Protein AF-A0AA39N6E3-F1 (afdb_monomer_lite)

Sequence (165 aa):
MPAEPLNDQQTEYLESQLTLWRRLGMDRPPKRQSLIVSIRVSELGREVSSQEVGRWFSNRVKDDRGQPRQTKKTPEQLAVLEASFEMDCTPSVQEQIWLIQETGLTRRQIVSWFDYQRKKLEDEPGVYVERYYPTDEEVKDMAARANQAAAQWREYRKAGGKGAE

InterPro domains:
  IPR001356 Homeodomain [PF00046] (70-120)
  IPR001356 Homeodomain [PS50071] (64-124)
  IPR001356 Homeodomain [SM00389] (65-128)
  IPR001356 Homeodomain [cd00086] (69-121)
  IPR009057 Homedomain-like superfamily [SSF46689] (67-121)

pLDDT: mean 87.15, std 11.11, range [34.47, 96.69]

Secondary structure (DSSP, 8-state):
-PPPPP-HHHHHHHHHHHHHHHHTT-SS--TTHHHHHHHHHHTTSS---HHHHHHHHHHHHHHHTTPPP-PPPPHHHHHHHHHHHHH-SS--HHHHHHHHHHH---HHHHHHHHHHHHHHHHTSTT---------HHHHHHHHHHHHHHHHHHHHHHHTT-SS--

Foldseek 3Di:
DPPDDQDPVLVVLLVVQCVVVVVVVDNGDDLVVLQVSQVVSCVVDPRDDSVNSVLVSVVVSCVVVVHDDDDDQDPQLVVLLVVQCVVPLDDALVRLLVSCVRRVAASVVSVVVSVVVVVVVVPPPDDDDDPDDDDPVVVVVVVVSVVVSVVSLVVCVVVVRPRDD

Radius of gyration: 21.5 Å; chains: 1; bounding box: 45×38×54 Å

Structure (mmCIF, N/CA/C/O backbone):
data_AF-A0AA39N6E3-F1
#
_entry.id   AF-A0AA39N6E3-F1
#
loop_
_atom_site.group_PDB
_atom_site.id
_atom_site.type_symbol
_atom_site.label_atom_id
_atom_site.label_alt_id
_atom_site.label_comp_id
_atom_site.label_asym_id
_atom_site.label_entity_id
_atom_site.label_seq_id
_atom_site.pdbx_PDB_ins_code
_atom_site.Cartn_x
_atom_site.Cartn_y
_atom_site.Cartn_z
_atom_site.occupancy
_atom_site.B_iso_or_equiv
_atom_site.auth_seq_id
_atom_site.auth_comp_id
_atom_site.auth_asym_id
_atom_site.auth_atom_id
_atom_site.pdbx_PDB_model_num
ATOM 1 N N . MET A 1 1 ? 14.576 17.799 -4.489 1.00 34.47 1 MET A N 1
ATOM 2 C CA . MET A 1 1 ? 14.433 17.622 -5.950 1.00 34.47 1 MET A CA 1
ATOM 3 C C . MET A 1 1 ? 13.601 16.365 -6.180 1.00 34.47 1 MET A C 1
ATOM 5 O O . MET A 1 1 ? 14.057 15.307 -5.755 1.00 34.47 1 MET A O 1
ATOM 9 N N . PRO A 1 2 ? 12.367 16.437 -6.709 1.00 50.47 2 PRO A N 1
ATOM 10 C CA . PRO A 1 2 ? 11.677 15.226 -7.153 1.00 50.47 2 PRO A CA 1
ATOM 11 C C . PRO A 1 2 ? 12.524 14.547 -8.238 1.00 50.47 2 PRO A C 1
ATOM 13 O O . PRO A 1 2 ? 13.142 15.236 -9.044 1.00 50.47 2 PRO A O 1
ATOM 16 N N . ALA A 1 3 ? 12.605 13.214 -8.215 1.00 63.44 3 ALA A N 1
ATOM 17 C CA . ALA A 1 3 ? 13.333 12.466 -9.235 1.00 63.44 3 ALA A CA 1
ATOM 18 C C . ALA A 1 3 ? 12.762 12.799 -10.619 1.00 63.44 3 ALA A C 1
ATOM 20 O O . ALA A 1 3 ? 11.538 12.818 -10.783 1.00 63.44 3 ALA A O 1
ATOM 21 N N . GLU A 1 4 ? 13.636 13.066 -11.588 1.00 77.19 4 GLU A N 1
ATOM 22 C CA . GLU A 1 4 ? 13.222 13.355 -12.959 1.00 77.19 4 GLU A CA 1
ATOM 23 C C . GLU A 1 4 ? 12.356 12.203 -13.507 1.00 77.19 4 GLU A C 1
ATOM 25 O O . GLU A 1 4 ? 12.644 11.024 -13.245 1.00 77.19 4 GLU A O 1
ATOM 30 N N . PRO A 1 5 ? 11.254 12.502 -14.218 1.00 86.56 5 PRO A N 1
ATOM 31 C CA . PRO A 1 5 ? 10.431 11.464 -14.824 1.00 86.56 5 PRO A CA 1
ATOM 32 C C . PRO A 1 5 ? 11.240 10.668 -15.858 1.00 86.56 5 PRO A C 1
ATOM 34 O O . PRO A 1 5 ? 12.229 11.156 -16.400 1.00 86.56 5 PRO A O 1
ATOM 37 N N . LEU A 1 6 ? 10.830 9.422 -16.118 1.00 90.56 6 LEU A N 1
ATOM 38 C CA . LEU A 1 6 ? 11.412 8.639 -17.211 1.00 90.56 6 LEU A CA 1
ATOM 39 C C . LEU A 1 6 ? 11.125 9.344 -18.536 1.00 90.56 6 LEU A C 1
ATOM 41 O O . LEU A 1 6 ? 10.008 9.819 -18.744 1.00 90.56 6 LEU A O 1
ATOM 45 N N . ASN A 1 7 ? 12.116 9.392 -19.422 1.00 93.94 7 ASN A N 1
ATOM 46 C CA . ASN A 1 7 ? 11.914 9.945 -20.757 1.00 93.94 7 ASN A CA 1
ATOM 47 C C . ASN A 1 7 ? 11.107 8.979 -21.654 1.00 93.94 7 ASN A C 1
ATOM 49 O O . ASN A 1 7 ? 10.804 7.840 -21.270 1.00 93.94 7 ASN A O 1
ATOM 53 N N . ASP A 1 8 ? 10.767 9.432 -22.862 1.00 94.69 8 ASP A N 1
ATOM 54 C CA . ASP A 1 8 ? 9.946 8.661 -23.802 1.00 94.69 8 ASP A CA 1
ATOM 55 C C . ASP A 1 8 ? 10.617 7.345 -24.220 1.00 94.69 8 ASP A C 1
ATOM 57 O O . ASP A 1 8 ? 9.966 6.303 -24.210 1.00 94.69 8 ASP A O 1
ATOM 61 N N . GLN A 1 9 ? 11.929 7.352 -24.488 1.00 95.25 9 GLN A N 1
ATOM 62 C CA . GLN A 1 9 ? 12.676 6.150 -24.886 1.00 95.25 9 GLN A CA 1
ATOM 63 C C . GLN A 1 9 ? 12.711 5.097 -23.771 1.00 95.25 9 GLN A C 1
ATOM 65 O O . GLN A 1 9 ? 12.539 3.902 -24.014 1.00 95.25 9 GLN A O 1
ATOM 70 N N . GLN A 1 10 ? 12.905 5.535 -22.526 1.00 95.69 10 GLN A N 1
ATOM 71 C CA . GLN A 1 10 ? 12.867 4.672 -21.349 1.00 95.69 10 GLN A CA 1
ATOM 72 C C . GLN A 1 10 ? 11.477 4.063 -21.157 1.00 95.69 10 GLN A C 1
ATOM 74 O O . GLN A 1 10 ? 11.355 2.867 -20.885 1.00 95.69 10 GLN A O 1
ATOM 79 N N . THR A 1 11 ? 10.430 4.869 -21.327 1.00 95.38 11 THR A N 1
ATOM 80 C CA . THR A 1 11 ? 9.039 4.423 -21.199 1.00 95.38 11 THR A CA 1
ATOM 81 C C . THR A 1 11 ? 8.666 3.432 -22.302 1.00 95.38 11 THR A C 1
ATOM 83 O O . THR A 1 11 ? 8.123 2.369 -22.003 1.00 95.38 11 THR A O 1
ATOM 86 N N . GLU A 1 12 ? 9.020 3.722 -23.554 1.00 96.44 12 GLU A N 1
ATOM 87 C CA . GLU A 1 12 ? 8.785 2.845 -24.705 1.00 96.44 12 GLU A CA 1
ATOM 88 C C . GLU A 1 12 ? 9.501 1.500 -24.542 1.00 96.44 12 GLU A C 1
ATOM 90 O O . GLU A 1 12 ? 8.906 0.437 -24.746 1.00 96.44 12 GLU A O 1
ATOM 95 N N . TYR A 1 13 ? 10.757 1.519 -24.085 1.00 96.69 13 TYR A N 1
ATOM 96 C CA . TYR A 1 13 ? 11.489 0.292 -23.797 1.00 96.69 13 TYR A CA 1
ATOM 97 C C . TYR A 1 13 ? 10.780 -0.552 -22.728 1.00 96.69 13 TYR A C 1
ATOM 99 O O . TYR A 1 13 ? 10.583 -1.753 -22.930 1.00 96.69 13 TYR A O 1
ATOM 107 N N . LEU A 1 14 ? 10.341 0.050 -21.620 1.00 96.38 14 LEU A N 1
ATOM 108 C CA . LEU A 1 14 ? 9.623 -0.670 -20.564 1.00 96.38 14 LEU A CA 1
ATOM 109 C C . LEU A 1 14 ? 8.274 -1.229 -21.049 1.00 96.38 14 LEU A C 1
ATOM 111 O O . LEU A 1 14 ? 7.950 -2.378 -20.739 1.00 96.38 14 LEU A O 1
ATOM 115 N N . GLU A 1 15 ? 7.521 -0.485 -21.861 1.00 95.88 15 GLU A N 1
ATOM 116 C CA . GLU A 1 15 ? 6.282 -0.973 -22.489 1.00 95.88 15 GLU A CA 1
ATOM 117 C C . GLU A 1 15 ? 6.546 -2.154 -23.438 1.00 95.88 15 GLU A C 1
ATOM 119 O O . GLU A 1 15 ? 5.809 -3.148 -23.423 1.00 95.88 15 GLU A O 1
ATOM 124 N N . SER A 1 16 ? 7.636 -2.110 -24.214 1.00 95.94 16 SER A N 1
ATOM 125 C CA . SER A 1 16 ? 8.032 -3.218 -25.095 1.00 95.94 16 SER A CA 1
ATOM 126 C C . SER A 1 16 ? 8.350 -4.489 -24.302 1.00 95.94 16 SER A C 1
ATOM 128 O O . SER A 1 16 ? 7.892 -5.580 -24.656 1.00 95.94 16 SER A O 1
ATOM 130 N N . GLN A 1 17 ? 9.056 -4.347 -23.173 1.00 95.75 17 GLN A N 1
ATOM 131 C CA . GLN A 1 17 ? 9.350 -5.455 -22.270 1.00 95.75 17 GLN A CA 1
ATOM 132 C C . GLN A 1 17 ? 8.056 -6.022 -21.693 1.00 95.75 17 GLN A C 1
ATOM 134 O O . GLN A 1 17 ? 7.827 -7.227 -21.765 1.00 95.75 17 GLN A O 1
ATOM 139 N N . LEU A 1 18 ? 7.171 -5.174 -21.167 1.00 94.69 18 LEU A N 1
ATOM 140 C CA . LEU A 1 18 ? 5.894 -5.621 -20.613 1.00 94.69 18 LEU A CA 1
ATOM 141 C C . LEU A 1 18 ? 5.055 -6.376 -21.654 1.00 94.69 18 LEU A C 1
ATOM 143 O O . LEU A 1 18 ? 4.520 -7.446 -21.361 1.00 94.69 18 LEU A O 1
ATOM 147 N N . THR A 1 19 ? 5.001 -5.861 -22.881 1.00 95.12 19 THR A N 1
ATOM 148 C CA . THR A 1 19 ? 4.305 -6.493 -24.008 1.00 95.12 19 THR A CA 1
ATOM 149 C C . THR A 1 19 ? 4.889 -7.864 -24.345 1.00 95.12 19 THR A C 1
ATOM 151 O O . THR A 1 19 ? 4.134 -8.814 -24.557 1.00 95.12 19 THR A O 1
ATOM 154 N N . LEU A 1 20 ? 6.219 -8.003 -24.352 1.00 95.00 20 LEU A N 1
ATOM 155 C CA . LEU A 1 20 ? 6.890 -9.286 -24.569 1.00 95.00 20 LEU A CA 1
ATOM 156 C C . LEU A 1 20 ? 6.469 -10.320 -23.517 1.00 95.00 20 LEU A C 1
ATOM 158 O O . LEU A 1 20 ? 6.083 -11.433 -23.869 1.00 95.00 20 LEU A O 1
ATOM 162 N N . TRP A 1 21 ? 6.484 -9.951 -22.236 1.00 94.56 21 TRP A N 1
ATOM 163 C CA . TRP A 1 21 ? 6.105 -10.871 -21.159 1.00 94.56 21 TRP A CA 1
ATOM 164 C C . TRP A 1 21 ? 4.620 -11.248 -21.198 1.00 94.56 21 TRP A C 1
ATOM 166 O O . TRP A 1 21 ? 4.291 -12.414 -20.980 1.00 94.56 21 TRP A O 1
ATOM 176 N N . ARG A 1 22 ? 3.740 -10.318 -21.587 1.00 94.19 22 ARG A N 1
ATOM 177 C CA . ARG A 1 22 ? 2.310 -10.601 -21.810 1.00 94.19 22 ARG A CA 1
ATOM 178 C C . ARG A 1 22 ? 2.085 -11.624 -22.913 1.00 94.19 22 ARG A C 1
ATOM 180 O O . ARG A 1 22 ? 1.282 -12.535 -22.739 1.00 94.19 22 ARG A O 1
ATOM 187 N N . ARG A 1 23 ? 2.834 -11.533 -24.017 1.00 94.88 23 ARG A N 1
ATOM 188 C CA . ARG A 1 23 ? 2.787 -12.531 -25.103 1.00 94.88 23 ARG A CA 1
ATOM 189 C C . ARG A 1 23 ? 3.244 -13.917 -24.649 1.00 94.88 23 ARG A C 1
ATOM 191 O O . ARG A 1 23 ? 2.767 -14.911 -25.179 1.00 94.88 23 ARG A O 1
ATOM 198 N N . LEU A 1 24 ? 4.124 -13.982 -23.651 1.00 94.62 24 LEU A N 1
ATOM 199 C CA . LEU A 1 24 ? 4.563 -15.227 -23.012 1.00 94.62 24 LEU A CA 1
ATOM 200 C C . LEU A 1 24 ? 3.594 -15.719 -21.916 1.00 94.62 24 LEU A C 1
ATOM 202 O O . LEU A 1 24 ? 3.935 -16.633 -21.169 1.00 94.62 24 LEU A O 1
ATOM 206 N N . GLY A 1 25 ? 2.407 -15.116 -21.793 1.00 93.44 25 GLY A N 1
ATOM 207 C CA . GLY A 1 25 ? 1.380 -15.507 -20.824 1.00 93.44 25 GLY A CA 1
ATOM 208 C C . GLY A 1 25 ? 1.614 -14.990 -19.403 1.00 93.44 25 GLY A C 1
ATOM 209 O O . GLY A 1 25 ? 0.998 -15.491 -18.466 1.00 93.44 25 GLY A O 1
ATOM 210 N N . MET A 1 26 ? 2.498 -14.006 -19.214 1.00 91.88 26 MET A N 1
ATOM 211 C CA . MET A 1 26 ? 2.746 -13.390 -17.910 1.00 91.88 26 MET A CA 1
ATOM 212 C C . MET A 1 26 ? 2.246 -11.949 -17.856 1.00 91.88 26 MET A C 1
ATOM 214 O O . MET A 1 26 ? 2.638 -11.115 -18.665 1.00 91.88 26 MET A O 1
ATOM 218 N N . ASP A 1 27 ? 1.474 -11.618 -16.819 1.00 87.75 27 ASP A N 1
ATOM 219 C CA . ASP A 1 27 ? 0.979 -10.251 -16.590 1.00 87.75 27 ASP A CA 1
ATOM 220 C C . ASP A 1 27 ? 2.104 -9.209 -16.483 1.00 87.75 27 ASP A C 1
ATOM 222 O O . ASP A 1 27 ? 1.914 -8.039 -16.828 1.00 87.75 27 ASP A O 1
ATOM 226 N N . ARG A 1 28 ? 3.270 -9.627 -15.971 1.00 91.25 28 ARG A N 1
ATOM 227 C CA . ARG A 1 28 ? 4.469 -8.798 -15.814 1.00 91.25 28 ARG A CA 1
ATOM 228 C C . ARG A 1 28 ? 5.752 -9.639 -15.789 1.00 91.25 28 ARG A C 1
ATOM 230 O O . ARG A 1 28 ? 5.685 -10.832 -15.487 1.00 91.25 28 ARG A O 1
ATOM 237 N N . PRO A 1 29 ? 6.926 -9.021 -15.998 1.00 92.19 29 PRO A N 1
ATOM 238 C CA . PRO A 1 29 ? 8.204 -9.723 -15.942 1.00 92.19 29 PRO A CA 1
ATOM 239 C C . PRO A 1 29 ? 8.482 -10.361 -14.565 1.00 92.19 29 PRO A C 1
ATOM 241 O O . PRO A 1 29 ? 8.137 -9.777 -13.528 1.00 92.19 29 PRO A O 1
ATOM 244 N N . PRO A 1 30 ? 9.178 -11.514 -14.514 1.00 92.38 30 PRO A N 1
ATOM 245 C CA . PRO A 1 30 ? 9.727 -12.069 -13.276 1.00 92.38 30 PRO A CA 1
ATOM 246 C C . PRO A 1 30 ? 10.636 -11.079 -12.532 1.00 92.38 30 PRO A C 1
ATOM 248 O O . PRO A 1 30 ? 11.378 -10.332 -13.161 1.00 92.38 30 PRO A O 1
ATOM 251 N N . LYS A 1 31 ? 10.685 -11.136 -11.190 1.00 85.31 31 LYS A N 1
ATOM 252 C CA . LYS A 1 31 ? 11.484 -10.195 -10.366 1.00 85.31 31 LYS A CA 1
ATOM 253 C C . LYS A 1 31 ? 12.950 -10.075 -10.806 1.00 85.31 31 LYS A C 1
ATOM 255 O O . LYS A 1 31 ? 13.484 -8.974 -10.839 1.00 85.31 31 LYS A O 1
ATOM 260 N N . ARG A 1 32 ? 13.586 -11.195 -11.176 1.00 89.62 32 ARG A N 1
ATOM 261 C CA . ARG A 1 32 ? 14.982 -11.220 -11.654 1.00 89.62 32 ARG A CA 1
ATOM 262 C C . ARG A 1 32 ? 15.203 -10.406 -12.934 1.00 89.62 32 ARG A C 1
ATOM 264 O O . ARG A 1 32 ? 16.301 -9.918 -13.159 1.00 89.62 32 ARG A O 1
ATOM 271 N N . GLN A 1 33 ? 14.164 -10.246 -13.755 1.00 93.12 33 GLN A N 1
ATOM 272 C CA . GLN A 1 33 ? 14.246 -9.492 -15.004 1.00 93.12 33 GLN A CA 1
ATOM 273 C C . GLN A 1 33 ? 14.332 -7.991 -14.763 1.00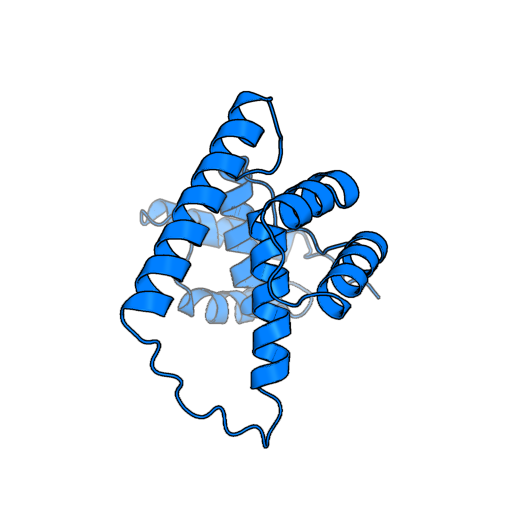 93.12 33 GLN A C 1
ATOM 275 O O . GLN A 1 33 ? 14.938 -7.298 -15.568 1.00 93.12 33 GLN A O 1
ATOM 280 N N . SER A 1 34 ? 13.821 -7.485 -13.636 1.00 93.88 34 SER A N 1
ATOM 281 C CA . SER A 1 34 ? 13.927 -6.060 -13.320 1.00 93.88 34 SER A CA 1
ATOM 282 C C . SER A 1 34 ? 15.374 -5.569 -13.254 1.00 93.88 34 SER A C 1
ATOM 284 O O . SER A 1 34 ? 15.613 -4.416 -13.584 1.00 93.88 34 SER A O 1
ATOM 286 N N . LEU A 1 35 ? 16.330 -6.428 -12.871 1.00 93.56 35 LEU A N 1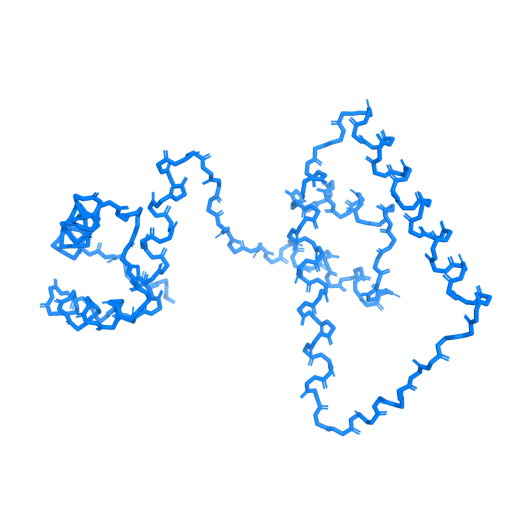
ATOM 287 C CA . LEU A 1 35 ? 17.758 -6.093 -12.861 1.00 93.56 35 LEU A CA 1
ATOM 288 C C . LEU A 1 35 ? 18.338 -5.967 -14.278 1.00 93.56 35 LEU A C 1
ATOM 290 O O . LEU A 1 35 ? 19.083 -5.041 -14.574 1.00 93.56 35 LEU A O 1
ATOM 294 N N . ILE A 1 36 ? 17.980 -6.888 -15.171 1.00 94.88 36 ILE A N 1
ATOM 295 C CA . ILE A 1 36 ? 18.448 -6.857 -16.564 1.00 94.88 36 ILE A CA 1
ATOM 296 C C . ILE A 1 36 ? 17.833 -5.652 -17.282 1.00 94.88 36 ILE A C 1
ATOM 298 O O . ILE A 1 36 ? 18.522 -4.881 -17.947 1.00 94.88 36 ILE A O 1
ATOM 302 N N . VAL A 1 37 ? 16.531 -5.449 -17.085 1.00 95.75 37 VAL A N 1
ATOM 303 C CA . VAL A 1 37 ? 15.796 -4.314 -17.640 1.00 95.75 37 VAL A CA 1
ATOM 304 C C . VAL A 1 37 ? 16.338 -2.988 -17.096 1.00 95.75 37 VAL A C 1
ATOM 306 O O . VAL A 1 37 ? 16.446 -2.050 -17.881 1.00 95.75 37 VAL A O 1
ATOM 309 N N . SER A 1 38 ? 16.734 -2.904 -15.815 1.00 96.31 38 SER A N 1
ATOM 310 C CA . SER A 1 38 ? 17.310 -1.676 -15.240 1.00 96.31 38 SER A CA 1
ATOM 311 C C . SER A 1 38 ? 18.631 -1.264 -15.878 1.00 96.31 38 SER A C 1
ATOM 313 O O . SER A 1 38 ? 18.855 -0.074 -16.076 1.00 96.31 38 SER A O 1
ATOM 315 N N . ILE A 1 39 ? 19.482 -2.226 -16.244 1.00 95.00 39 ILE A N 1
ATOM 316 C CA . ILE A 1 39 ? 20.746 -1.925 -16.930 1.00 95.00 39 ILE A CA 1
ATOM 317 C C . ILE A 1 39 ? 20.437 -1.264 -18.276 1.00 95.00 39 ILE A C 1
ATOM 319 O O . ILE A 1 39 ? 20.858 -0.140 -18.529 1.00 95.00 39 ILE A O 1
ATOM 323 N N . ARG A 1 40 ? 19.606 -1.913 -19.100 1.00 94.94 40 ARG A N 1
ATOM 324 C CA . ARG A 1 40 ? 19.321 -1.428 -20.455 1.00 94.94 40 ARG A CA 1
ATOM 325 C C . ARG A 1 40 ? 18.513 -0.130 -20.483 1.00 94.94 40 ARG A C 1
ATOM 327 O O . ARG A 1 40 ? 18.780 0.724 -21.316 1.00 94.94 40 ARG A O 1
ATOM 334 N N . VAL A 1 41 ? 17.536 0.045 -19.592 1.00 95.88 41 VAL A N 1
ATOM 335 C CA . VAL A 1 41 ? 16.740 1.287 -19.547 1.00 95.88 41 VAL A CA 1
ATOM 336 C C . VAL A 1 41 ? 17.574 2.481 -19.067 1.00 95.88 41 VAL A C 1
ATOM 338 O O . VAL A 1 41 ? 17.311 3.610 -19.472 1.00 95.88 41 VAL A O 1
ATOM 341 N N . SER A 1 42 ? 18.601 2.245 -18.245 1.00 95.31 42 SER A N 1
ATOM 342 C CA . SER A 1 42 ? 19.515 3.301 -17.796 1.00 95.31 42 SER A CA 1
ATOM 343 C C . SER A 1 42 ? 20.415 3.809 -18.925 1.00 95.31 42 SER A C 1
ATOM 345 O O . SER A 1 42 ? 20.818 4.961 -18.897 1.00 95.31 42 SER A O 1
ATOM 347 N N . GLU A 1 43 ? 20.678 3.006 -19.961 1.00 94.94 43 GLU A N 1
ATOM 348 C CA . GLU A 1 43 ? 21.417 3.456 -21.155 1.00 94.94 43 GLU A CA 1
ATOM 349 C C . GLU A 1 43 ? 20.612 4.441 -22.021 1.00 94.94 43 GLU A C 1
ATOM 351 O O . GLU A 1 43 ? 21.182 5.152 -22.844 1.00 94.94 43 GLU A O 1
ATOM 356 N N . LEU A 1 44 ? 19.286 4.485 -21.848 1.00 93.62 44 LEU A N 1
ATOM 357 C CA . LEU A 1 44 ? 18.371 5.322 -22.630 1.00 93.62 44 LEU A CA 1
ATOM 358 C C . LEU A 1 44 ? 18.073 6.674 -21.960 1.00 93.62 44 LEU A C 1
ATOM 360 O O . LEU A 1 44 ? 17.237 7.429 -22.452 1.00 93.62 44 LEU A O 1
ATOM 364 N N . GLY A 1 45 ? 18.690 6.987 -20.817 1.00 92.12 45 GLY A N 1
ATOM 365 C CA . GLY A 1 45 ? 18.404 8.215 -20.078 1.00 92.12 45 GLY A CA 1
ATOM 366 C C . GLY A 1 45 ? 19.054 8.249 -18.702 1.00 92.12 45 GLY A C 1
ATOM 367 O O . GLY A 1 45 ? 20.215 7.888 -18.543 1.00 92.12 45 GLY A O 1
ATOM 368 N N . ARG A 1 46 ? 18.303 8.705 -17.694 1.00 93.25 46 ARG A N 1
ATOM 369 C CA . ARG A 1 46 ? 18.779 8.687 -16.306 1.00 93.25 46 ARG A CA 1
ATOM 370 C C . ARG A 1 46 ? 18.936 7.258 -15.798 1.00 93.25 46 ARG A C 1
ATOM 372 O O . ARG A 1 46 ? 18.218 6.363 -16.241 1.00 93.25 46 ARG A O 1
ATOM 379 N N . GLU A 1 47 ? 19.778 7.072 -14.791 1.00 93.81 47 GLU A N 1
ATOM 380 C CA . GLU A 1 47 ? 19.854 5.801 -14.079 1.00 93.81 47 GLU A CA 1
ATOM 381 C C . GLU A 1 47 ? 18.490 5.437 -13.468 1.00 93.81 47 GLU A C 1
ATOM 383 O O . GLU A 1 47 ? 17.812 6.271 -12.853 1.00 93.81 47 GLU A O 1
ATOM 388 N N . VAL A 1 48 ? 18.076 4.186 -13.669 1.00 93.50 48 VAL A N 1
ATOM 389 C CA . VAL A 1 48 ? 16.835 3.620 -13.139 1.00 93.50 48 VAL A CA 1
ATOM 390 C C . VAL A 1 48 ? 17.180 2.349 -12.383 1.00 93.50 48 VAL A C 1
ATOM 392 O O . VAL A 1 48 ? 17.681 1.386 -12.957 1.00 93.50 48 VAL A O 1
ATOM 395 N N . SER A 1 49 ? 16.866 2.305 -11.095 1.00 94.75 49 SER A N 1
ATOM 396 C CA . SER A 1 49 ? 17.124 1.124 -10.273 1.00 94.75 49 SER A CA 1
ATOM 397 C C . SER A 1 49 ? 16.210 -0.055 -10.637 1.00 94.75 49 SER A C 1
ATOM 399 O O . SER A 1 49 ? 15.071 0.104 -11.088 1.00 94.75 49 SER A O 1
ATOM 401 N N . SER A 1 50 ? 16.654 -1.279 -10.341 1.00 94.19 50 SER A N 1
ATOM 402 C CA . SER A 1 50 ? 15.828 -2.490 -10.495 1.00 94.19 50 SER A CA 1
ATOM 403 C C . SER A 1 50 ? 14.531 -2.440 -9.670 1.00 94.19 50 SER A C 1
ATOM 405 O O . SER A 1 50 ? 13.508 -3.016 -10.059 1.00 94.19 50 SER A O 1
ATOM 407 N N . GLN A 1 51 ? 14.533 -1.705 -8.552 1.00 91.56 51 GLN A N 1
ATOM 408 C CA . GLN A 1 51 ? 13.340 -1.449 -7.747 1.00 91.56 51 GLN A CA 1
ATOM 409 C C . GLN A 1 51 ? 12.362 -0.512 -8.461 1.00 91.56 51 GLN A C 1
ATOM 411 O O . GLN A 1 51 ? 11.164 -0.799 -8.485 1.00 91.56 51 GLN A O 1
ATOM 416 N N . GLU A 1 52 ? 12.842 0.580 -9.063 1.00 92.50 52 GLU A N 1
ATOM 417 C CA . GLU A 1 52 ? 12.012 1.482 -9.871 1.00 92.50 52 GLU A CA 1
ATOM 418 C C . GLU A 1 52 ? 11.386 0.750 -11.055 1.00 92.50 52 GLU A C 1
ATOM 420 O O . GLU A 1 52 ? 10.177 0.850 -11.247 1.00 92.50 52 GLU A O 1
ATOM 425 N N . VAL A 1 53 ? 12.161 -0.069 -11.771 1.00 94.69 53 VAL A N 1
ATOM 426 C CA . VAL A 1 53 ? 11.657 -0.911 -12.868 1.00 94.69 53 VAL A CA 1
ATOM 427 C C . VAL A 1 53 ? 10.569 -1.872 -12.378 1.00 94.69 53 VAL A C 1
ATOM 429 O O . VAL A 1 53 ? 9.480 -1.951 -12.949 1.00 94.69 53 VAL A O 1
ATOM 432 N N . GLY A 1 54 ? 10.814 -2.577 -11.268 1.00 94.06 54 GLY A N 1
ATOM 433 C CA . GLY A 1 54 ? 9.818 -3.471 -10.675 1.00 94.06 54 GLY A CA 1
ATOM 434 C C . GLY A 1 54 ? 8.537 -2.743 -10.249 1.00 94.06 54 GLY A C 1
ATOM 435 O O . GLY A 1 54 ? 7.430 -3.262 -10.439 1.00 94.06 54 GLY A O 1
ATOM 436 N N . ARG A 1 55 ? 8.666 -1.530 -9.697 1.00 91.94 55 ARG A N 1
ATOM 437 C CA . ARG A 1 55 ? 7.533 -0.664 -9.337 1.00 91.94 55 ARG A CA 1
ATOM 438 C C . ARG A 1 55 ? 6.791 -0.173 -10.572 1.00 91.94 55 ARG A C 1
ATOM 440 O O . ARG A 1 55 ? 5.566 -0.188 -10.546 1.00 91.94 55 ARG A O 1
ATOM 447 N N . TRP A 1 56 ? 7.500 0.187 -11.639 1.00 93.94 56 TRP A N 1
ATOM 448 C CA . TRP A 1 56 ? 6.916 0.617 -12.908 1.00 93.94 56 TRP A CA 1
ATOM 449 C C . TRP A 1 56 ? 5.999 -0.469 -13.478 1.00 93.94 56 TRP A C 1
ATOM 451 O O . TRP A 1 56 ? 4.805 -0.227 -13.642 1.00 93.94 56 TRP A O 1
ATOM 461 N N . PHE A 1 57 ? 6.494 -1.706 -13.620 1.00 94.56 57 PHE A N 1
ATOM 462 C CA . PHE A 1 57 ? 5.673 -2.828 -14.098 1.00 94.56 57 PHE A CA 1
ATOM 463 C C . PHE A 1 57 ? 4.479 -3.113 -13.181 1.00 94.56 57 PHE A C 1
ATOM 465 O O . PHE A 1 57 ? 3.380 -3.404 -13.644 1.00 94.56 57 PHE A O 1
ATOM 472 N N . SER A 1 58 ? 4.684 -3.027 -11.863 1.00 92.00 58 SER A N 1
ATOM 473 C CA . SER A 1 58 ? 3.612 -3.254 -10.885 1.00 92.00 58 SER A CA 1
ATOM 474 C C . SER A 1 58 ? 2.518 -2.193 -10.970 1.00 92.00 58 SER A C 1
ATOM 476 O O . SER A 1 58 ? 1.341 -2.526 -10.877 1.00 92.00 58 SER A O 1
ATOM 478 N N . ASN A 1 59 ? 2.902 -0.926 -11.126 1.00 91.94 59 ASN A N 1
ATOM 479 C CA . ASN A 1 59 ? 1.966 0.178 -11.282 1.00 91.94 59 ASN A CA 1
ATOM 480 C C . ASN A 1 59 ? 1.202 0.040 -12.596 1.00 91.94 59 ASN A C 1
ATOM 482 O O . ASN A 1 59 ? -0.016 0.143 -12.573 1.00 91.94 59 ASN A O 1
ATOM 486 N N . ARG A 1 60 ? 1.883 -0.331 -13.685 1.00 91.88 60 ARG A N 1
ATOM 487 C CA . ARG A 1 60 ? 1.246 -0.512 -14.990 1.00 91.88 60 ARG A CA 1
ATOM 488 C C . ARG A 1 60 ? 0.159 -1.586 -14.982 1.00 91.88 60 ARG A C 1
ATOM 490 O O . ARG A 1 60 ? -0.933 -1.367 -15.489 1.00 91.88 60 ARG A O 1
ATOM 497 N N . VAL A 1 61 ? 0.416 -2.722 -14.329 1.00 90.25 61 VAL A N 1
ATOM 498 C CA . VAL A 1 61 ? -0.602 -3.774 -14.138 1.00 90.25 61 VAL A CA 1
ATOM 499 C C . VAL A 1 61 ? -1.785 -3.285 -13.297 1.00 90.25 61 VAL A C 1
ATOM 501 O O . VAL A 1 61 ? -2.915 -3.695 -13.546 1.00 90.25 61 VAL A O 1
ATOM 504 N N . LYS A 1 62 ? -1.551 -2.431 -12.293 1.00 88.00 62 LYS A N 1
ATOM 505 C CA . LYS A 1 62 ? -2.637 -1.852 -11.487 1.00 88.00 62 LYS A CA 1
ATOM 506 C C . LYS A 1 62 ? -3.486 -0.888 -12.305 1.00 88.00 62 LYS A C 1
ATOM 508 O O . LYS A 1 62 ? -4.705 -0.966 -12.203 1.00 88.00 62 LYS A O 1
ATOM 513 N N . ASP A 1 63 ? -2.863 -0.054 -13.133 1.00 88.12 63 ASP A N 1
ATOM 514 C CA . ASP A 1 63 ? -3.579 0.888 -13.999 1.00 88.12 63 ASP A CA 1
ATOM 515 C C . ASP A 1 63 ? -4.499 0.155 -14.973 1.00 88.12 63 ASP A C 1
ATOM 517 O O . ASP A 1 63 ? -5.673 0.494 -15.079 1.00 88.12 63 ASP A O 1
ATOM 521 N N . ASP A 1 64 ? -4.000 -0.909 -15.607 1.00 87.25 64 ASP A N 1
ATOM 522 C CA . ASP A 1 64 ? -4.783 -1.727 -16.541 1.00 87.25 64 ASP A CA 1
ATOM 523 C C . ASP A 1 64 ? -5.975 -2.419 -15.850 1.00 87.25 64 ASP A C 1
ATOM 525 O O . ASP A 1 64 ? -6.979 -2.730 -16.486 1.00 87.25 64 ASP A O 1
ATOM 529 N N . ARG A 1 65 ? -5.884 -2.641 -14.532 1.00 87.44 65 ARG A N 1
ATOM 530 C CA . ARG A 1 65 ? -6.963 -3.186 -13.690 1.00 87.44 65 ARG A CA 1
ATOM 531 C C . ARG A 1 65 ? -7.843 -2.101 -13.057 1.00 87.44 65 ARG A C 1
ATOM 533 O O . ARG A 1 65 ? -8.716 -2.440 -12.261 1.00 87.44 65 ARG A O 1
ATOM 540 N N . GLY A 1 66 ? -7.590 -0.819 -13.332 1.00 83.38 66 GLY A N 1
ATOM 541 C CA . GLY A 1 66 ? -8.269 0.308 -12.685 1.00 83.38 66 GLY A CA 1
ATOM 542 C C . GLY A 1 66 ? -8.044 0.380 -11.168 1.00 83.38 66 GLY A C 1
ATOM 543 O O . GLY A 1 66 ? -8.854 0.958 -10.447 1.00 83.38 66 GLY A O 1
ATOM 544 N N . GLN A 1 67 ? -6.977 -0.240 -10.658 1.00 81.56 67 GLN A N 1
ATOM 545 C CA . GLN A 1 67 ? -6.665 -0.269 -9.232 1.00 81.56 67 GLN A CA 1
ATOM 546 C C . GLN A 1 67 ? -5.859 0.969 -8.824 1.00 81.56 67 GLN A C 1
ATOM 548 O O . GLN A 1 67 ? -4.884 1.315 -9.496 1.00 81.56 67 GLN A O 1
ATOM 553 N N . PRO A 1 68 ? -6.181 1.606 -7.684 1.00 74.69 68 PRO A N 1
ATOM 554 C CA . PRO A 1 68 ? -5.443 2.772 -7.222 1.00 74.69 68 PRO A CA 1
ATOM 555 C C . PRO A 1 68 ? -3.972 2.428 -6.935 1.00 74.69 68 PRO A C 1
ATOM 557 O O . PRO A 1 68 ? -3.638 1.421 -6.295 1.00 74.69 68 PRO A O 1
ATOM 560 N N . ARG A 1 69 ? -3.061 3.290 -7.405 1.00 80.06 69 ARG A N 1
ATOM 561 C CA . ARG A 1 69 ? -1.635 3.208 -7.064 1.00 80.06 69 ARG A CA 1
ATOM 562 C C . ARG A 1 69 ? -1.446 3.574 -5.591 1.00 80.06 69 ARG A C 1
ATOM 564 O O . ARG A 1 69 ? -2.155 4.416 -5.051 1.00 80.06 69 ARG A O 1
ATOM 571 N N . GLN A 1 70 ? -0.453 2.968 -4.940 1.00 70.44 70 GLN A N 1
ATOM 572 C CA . GLN A 1 70 ? -0.070 3.395 -3.593 1.00 70.44 70 GLN A CA 1
ATOM 573 C C . GLN A 1 70 ? 0.514 4.807 -3.665 1.00 70.44 70 GLN A C 1
ATOM 575 O O . GLN A 1 70 ? 1.603 5.005 -4.208 1.00 70.44 70 GLN A O 1
ATOM 580 N N . THR A 1 71 ? -0.213 5.773 -3.117 1.00 72.00 71 THR A N 1
ATOM 581 C CA . THR A 1 71 ? 0.263 7.136 -2.906 1.00 72.00 71 THR A CA 1
ATOM 582 C C . THR A 1 71 ? 1.122 7.197 -1.644 1.00 72.00 71 THR A C 1
ATOM 584 O O . THR A 1 71 ? 0.949 6.410 -0.706 1.00 72.00 71 THR A O 1
ATOM 587 N N . LYS A 1 72 ? 2.094 8.116 -1.627 1.00 78.94 72 LYS A N 1
ATOM 588 C CA . LYS A 1 72 ? 2.752 8.488 -0.371 1.00 78.94 72 LYS A CA 1
ATOM 589 C C . LYS A 1 72 ? 1.709 9.192 0.503 1.00 78.94 72 LYS A C 1
ATOM 591 O O . LYS A 1 72 ? 0.961 10.015 -0.018 1.00 78.94 72 LYS A O 1
ATOM 596 N N . LYS A 1 73 ? 1.662 8.846 1.792 1.00 88.25 73 LYS A N 1
ATOM 597 C CA . LYS A 1 73 ? 0.825 9.543 2.778 1.00 88.25 73 LYS A CA 1
ATOM 598 C C . LYS A 1 73 ? 1.297 10.998 2.896 1.00 88.25 73 LYS A C 1
ATOM 600 O O . LYS A 1 73 ? 2.508 11.229 2.837 1.00 88.25 73 LYS A O 1
ATOM 605 N N . THR A 1 74 ? 0.375 11.951 3.006 1.00 89.62 74 THR A N 1
ATOM 606 C CA . THR A 1 74 ? 0.725 13.370 3.188 1.00 89.62 74 THR A CA 1
ATOM 607 C C . THR A 1 74 ? 1.235 13.623 4.614 1.00 89.62 74 THR A C 1
ATOM 609 O O . THR A 1 74 ? 0.963 12.805 5.499 1.00 89.62 74 THR A O 1
ATOM 612 N N . PRO A 1 75 ? 1.981 14.714 4.867 1.00 90.06 75 PRO A N 1
ATOM 613 C CA . PRO A 1 75 ? 2.426 15.063 6.218 1.00 90.06 75 PRO A CA 1
ATOM 614 C C . PRO A 1 75 ? 1.271 15.178 7.218 1.00 90.06 75 PRO A C 1
ATOM 616 O O . PRO A 1 75 ? 1.392 14.721 8.348 1.00 90.06 75 PRO A O 1
ATOM 619 N N . GLU A 1 76 ? 0.128 15.707 6.786 1.00 90.38 76 GLU A N 1
ATOM 620 C CA . GLU A 1 76 ? -1.069 15.868 7.617 1.00 90.38 76 GLU A CA 1
ATOM 621 C C . GLU A 1 76 ? -1.663 14.504 7.994 1.00 90.38 76 GLU A C 1
ATOM 623 O O . GLU A 1 76 ? -1.967 14.259 9.158 1.00 90.38 76 GLU A O 1
ATOM 628 N N . GLN A 1 77 ? -1.749 13.574 7.033 1.00 93.62 77 GLN A N 1
ATOM 629 C CA . GLN A 1 77 ? -2.185 12.199 7.302 1.00 93.62 77 GLN A CA 1
ATOM 630 C C . GLN A 1 77 ? -1.235 11.474 8.260 1.00 93.62 77 GLN A C 1
ATOM 632 O O . GLN A 1 77 ? -1.680 10.664 9.068 1.00 93.62 77 GLN A O 1
ATOM 637 N N . LEU A 1 78 ? 0.074 11.725 8.150 1.00 94.44 78 LEU A N 1
ATOM 638 C CA . LEU A 1 78 ? 1.068 11.139 9.046 1.00 94.44 78 LEU A CA 1
ATOM 639 C C . LEU A 1 78 ? 0.939 11.695 10.464 1.00 94.44 78 LEU A C 1
ATOM 641 O O . LEU A 1 78 ? 0.919 10.898 11.391 1.00 94.44 78 LEU A O 1
ATOM 645 N N . ALA A 1 79 ? 0.759 13.008 10.626 1.00 94.19 79 ALA A N 1
ATOM 646 C CA . ALA A 1 79 ? 0.605 13.632 11.939 1.00 94.19 79 ALA A CA 1
ATOM 647 C C . ALA A 1 79 ? -0.580 13.049 12.732 1.00 94.19 79 ALA A C 1
ATOM 649 O O . ALA A 1 79 ? -0.451 12.764 13.920 1.00 94.19 79 ALA A O 1
ATOM 650 N N . VAL A 1 80 ? -1.716 12.804 12.067 1.00 96.00 80 VAL A N 1
ATOM 651 C CA . VAL A 1 80 ? -2.892 12.169 12.693 1.00 96.00 80 VAL A CA 1
ATOM 652 C C . VAL A 1 80 ? -2.594 10.727 13.123 1.00 96.00 80 VAL A C 1
ATOM 654 O O . VAL A 1 80 ? -2.956 10.315 14.224 1.00 96.00 80 VAL A O 1
ATOM 657 N N . LEU A 1 81 ? -1.915 9.953 12.270 1.00 95.19 81 LEU A N 1
ATOM 658 C CA . LEU A 1 81 ? -1.536 8.571 12.584 1.00 95.19 81 LEU A CA 1
ATOM 659 C C . LEU A 1 81 ? -0.522 8.496 13.732 1.00 95.19 81 LEU A C 1
ATOM 661 O O . LEU A 1 81 ? -0.638 7.619 14.583 1.00 95.19 81 LEU A O 1
ATOM 665 N N . GLU A 1 82 ? 0.454 9.404 13.756 1.00 94.69 82 GLU A N 1
ATOM 666 C CA . GLU A 1 82 ? 1.482 9.501 14.797 1.00 94.69 82 GLU A CA 1
ATOM 667 C C . GLU A 1 82 ? 0.866 9.840 16.155 1.00 94.69 82 GLU A C 1
ATOM 669 O O . GLU A 1 82 ? 1.109 9.111 17.113 1.00 94.69 82 GLU A O 1
ATOM 674 N N . ALA A 1 83 ? -0.021 10.838 16.220 1.00 94.25 83 ALA A N 1
ATOM 675 C CA . ALA A 1 83 ? -0.730 11.187 17.452 1.00 94.25 83 ALA A CA 1
ATOM 676 C C . ALA A 1 83 ? -1.546 10.010 18.023 1.00 94.25 83 ALA A C 1
ATOM 678 O O . ALA A 1 83 ? -1.526 9.763 19.226 1.00 94.25 83 ALA A O 1
ATOM 679 N N . SER A 1 84 ? -2.230 9.249 17.161 1.00 94.62 84 SER A N 1
ATOM 680 C CA . SER A 1 84 ? -2.976 8.052 17.579 1.00 94.62 84 SER A CA 1
ATOM 681 C C . SER A 1 84 ? -2.037 6.934 18.064 1.00 94.62 84 SER A C 1
ATOM 683 O O . SER A 1 84 ? -2.287 6.308 19.093 1.00 94.62 84 SER A O 1
ATOM 685 N N . PHE A 1 85 ? -0.903 6.730 17.383 1.00 91.69 85 PHE A N 1
ATOM 686 C CA . PHE A 1 85 ? 0.098 5.722 17.750 1.00 91.69 85 PHE A CA 1
ATOM 687 C C . PHE A 1 85 ? 0.773 5.990 19.098 1.00 91.69 85 PHE A C 1
ATOM 689 O O . PHE A 1 85 ? 1.073 5.045 19.825 1.00 91.69 85 PHE A O 1
ATOM 696 N N . GLU A 1 86 ? 1.020 7.259 19.429 1.00 91.38 86 GLU A N 1
ATOM 697 C CA . GLU A 1 86 ? 1.572 7.663 20.729 1.00 91.38 86 GLU A CA 1
ATOM 698 C C . GLU A 1 86 ? 0.631 7.324 21.891 1.00 91.38 86 GLU A C 1
ATOM 700 O O . GLU A 1 86 ? 1.097 7.010 22.986 1.00 91.38 86 GLU A O 1
ATOM 705 N N . MET A 1 87 ? -0.684 7.357 21.655 1.00 90.75 87 MET A N 1
ATOM 706 C CA . MET A 1 87 ? -1.683 6.959 22.647 1.00 90.75 87 MET A CA 1
ATOM 707 C C . MET A 1 87 ? -1.807 5.436 22.758 1.00 90.75 87 MET A C 1
ATOM 709 O O . MET A 1 87 ? -1.849 4.904 23.867 1.00 90.75 87 MET A O 1
ATOM 713 N N . ASP A 1 88 ? -1.883 4.737 21.622 1.00 87.00 88 ASP A N 1
ATOM 714 C CA . ASP A 1 88 ? -1.991 3.279 21.552 1.00 87.00 88 ASP A CA 1
ATOM 715 C C . ASP A 1 88 ? -1.413 2.748 20.229 1.00 87.00 88 ASP A C 1
ATOM 717 O O . ASP A 1 88 ? -1.882 3.064 19.134 1.00 87.00 88 ASP A O 1
ATOM 721 N N . CYS A 1 89 ? -0.419 1.863 20.311 1.00 86.12 89 CYS A N 1
ATOM 722 C CA . CYS A 1 89 ? 0.208 1.243 19.141 1.00 86.12 89 CYS A CA 1
ATOM 723 C C . CYS A 1 89 ? -0.637 0.106 18.514 1.00 86.12 89 CYS A C 1
ATOM 725 O O . CYS A 1 89 ? -0.267 -0.463 17.472 1.00 86.12 89 CYS A O 1
ATOM 727 N N . THR A 1 90 ? -1.777 -0.222 19.131 1.00 88.00 90 THR A N 1
ATOM 728 C CA . THR A 1 90 ? -2.751 -1.244 18.725 1.00 88.00 90 THR A CA 1
ATOM 729 C C . THR A 1 90 ? -4.179 -0.677 18.647 1.00 88.00 90 THR A C 1
ATOM 731 O O . THR A 1 90 ? -5.054 -1.070 19.416 1.00 88.00 90 THR A O 1
ATOM 734 N N . PRO A 1 91 ? -4.470 0.202 17.671 1.00 88.56 91 PRO A N 1
ATOM 735 C CA . PRO A 1 91 ? -5.695 0.994 17.649 1.00 88.56 91 PRO A CA 1
ATOM 736 C C . PRO A 1 91 ? -6.945 0.114 17.568 1.00 88.56 91 PRO A C 1
ATOM 738 O O . PRO A 1 91 ? -7.041 -0.808 16.744 1.00 88.56 91 PRO A O 1
ATOM 741 N N . SER A 1 92 ? -7.945 0.447 18.385 1.00 91.88 92 SER A N 1
ATOM 742 C CA . SER A 1 92 ? -9.259 -0.204 18.373 1.00 91.88 92 SER A CA 1
ATOM 743 C C . SER A 1 92 ? -9.969 -0.055 17.016 1.00 91.88 92 SER A C 1
ATOM 745 O O . SER A 1 92 ? -9.590 0.755 16.172 1.00 91.88 92 SER A O 1
ATOM 747 N N . VAL A 1 93 ? -11.039 -0.820 16.771 1.00 92.69 93 VAL A N 1
ATOM 748 C CA . VAL A 1 93 ? -11.822 -0.664 15.528 1.00 92.69 93 VAL A CA 1
ATOM 749 C C . VAL A 1 93 ? -12.458 0.720 15.426 1.00 92.69 93 VAL A C 1
ATOM 751 O O . VAL A 1 93 ? -12.517 1.273 14.334 1.00 92.69 93 VAL A O 1
ATOM 754 N N . GLN A 1 94 ? -12.918 1.282 16.544 1.00 93.12 94 GLN A N 1
ATOM 755 C CA . GLN A 1 94 ? -13.485 2.630 16.569 1.00 93.12 94 GLN A CA 1
ATOM 756 C C . GLN A 1 94 ? -12.430 3.669 16.191 1.00 93.12 94 GLN A C 1
ATOM 758 O O . GLN A 1 94 ? -12.696 4.516 15.343 1.00 93.12 94 GLN A O 1
ATOM 763 N N . GLU A 1 95 ? -11.222 3.527 16.734 1.00 93.75 95 GLU A N 1
ATOM 764 C CA . GLU A 1 95 ? -10.089 4.388 16.397 1.00 93.75 95 GLU A CA 1
ATOM 765 C C . GLU A 1 95 ? -9.699 4.242 14.923 1.00 93.75 95 GLU A C 1
ATOM 767 O O . GLU A 1 95 ? -9.558 5.226 14.210 1.00 93.75 95 GLU A O 1
ATOM 772 N N . GLN A 1 96 ? -9.633 3.012 14.403 1.00 94.94 96 GLN A N 1
ATOM 773 C CA . GLN A 1 96 ? -9.400 2.775 12.976 1.00 94.94 96 GLN A CA 1
ATOM 774 C C . GLN A 1 96 ? -10.481 3.422 12.098 1.00 94.94 96 GLN A C 1
ATOM 776 O O . GLN A 1 96 ? -10.153 3.973 11.053 1.00 94.94 96 GLN A O 1
ATOM 781 N N . ILE A 1 97 ? -11.757 3.370 12.494 1.00 95.12 97 ILE A N 1
ATOM 782 C CA . ILE A 1 97 ? -12.853 4.029 11.767 1.00 95.12 97 ILE A CA 1
ATOM 783 C C . ILE A 1 97 ? -12.686 5.551 11.787 1.00 95.12 97 ILE A C 1
ATOM 785 O O . ILE A 1 97 ? -12.856 6.184 10.744 1.00 95.12 97 ILE A O 1
ATOM 789 N N . TRP A 1 98 ? -12.334 6.130 12.936 1.00 96.00 98 TRP A N 1
ATOM 790 C CA . TRP A 1 98 ? -12.059 7.561 13.048 1.00 96.00 98 TRP A CA 1
ATOM 791 C C . TRP A 1 98 ? -10.874 7.968 12.161 1.00 96.00 98 TRP A C 1
ATOM 793 O O . TRP A 1 98 ? -11.004 8.872 11.339 1.00 96.00 98 TRP A O 1
ATOM 803 N N . LEU A 1 99 ? -9.773 7.213 12.204 1.00 95.81 99 LEU A N 1
ATOM 804 C CA . LEU A 1 99 ? -8.605 7.425 11.347 1.00 95.81 99 LEU A CA 1
ATOM 805 C C . LEU A 1 99 ? -8.946 7.333 9.854 1.00 95.81 99 LEU A C 1
ATOM 807 O O . LEU A 1 99 ? -8.416 8.115 9.065 1.00 95.81 99 LEU A O 1
ATOM 811 N N . ILE A 1 100 ? -9.829 6.416 9.438 1.00 94.75 100 ILE A N 1
ATOM 812 C CA . ILE A 1 100 ? -10.308 6.344 8.044 1.00 94.75 100 ILE A CA 1
ATOM 813 C C . ILE A 1 100 ? -11.022 7.638 7.654 1.00 94.75 100 ILE A C 1
ATOM 815 O O . ILE A 1 100 ? -10.782 8.168 6.569 1.00 94.75 100 ILE A O 1
ATOM 819 N N . GLN A 1 101 ? -11.903 8.137 8.521 1.00 93.44 101 GLN A N 1
ATOM 820 C CA . GLN A 1 101 ? -12.681 9.347 8.259 1.00 93.44 101 GLN A CA 1
ATOM 821 C C . GLN A 1 101 ? -11.793 10.592 8.209 1.00 93.44 101 GLN A C 1
ATOM 823 O O . GLN A 1 101 ? -11.951 11.400 7.297 1.00 93.44 101 GLN A O 1
ATOM 828 N N . GLU A 1 102 ? -10.839 10.704 9.132 1.00 95.31 102 GLU A N 1
ATOM 829 C CA . GLU A 1 102 ? -9.976 11.878 9.266 1.00 95.31 102 GLU A CA 1
ATOM 830 C C . GLU A 1 102 ? -8.891 11.925 8.182 1.00 95.31 102 GLU A C 1
ATOM 832 O O . GLU A 1 102 ? -8.617 12.964 7.587 1.00 95.31 102 GLU A O 1
ATOM 837 N N . THR A 1 103 ? -8.274 10.781 7.874 1.00 93.31 103 THR A N 1
ATOM 838 C CA . THR A 1 103 ? -7.148 10.732 6.928 1.00 93.31 103 THR A CA 1
ATOM 839 C C . THR A 1 103 ? -7.574 10.421 5.494 1.00 93.31 103 THR A C 1
ATOM 841 O O . THR A 1 103 ? -6.789 10.620 4.563 1.00 93.31 103 THR A O 1
ATOM 844 N N . GLY A 1 104 ? -8.778 9.876 5.290 1.00 90.69 104 GLY A N 1
ATOM 845 C CA . GLY A 1 104 ? -9.225 9.329 4.005 1.00 90.69 104 GLY A CA 1
ATOM 846 C C . GLY A 1 104 ? -8.452 8.081 3.556 1.00 90.69 104 GLY A C 1
ATOM 847 O O . GLY A 1 104 ? -8.576 7.656 2.406 1.00 90.69 104 GLY A O 1
ATOM 848 N N . LEU A 1 105 ? -7.618 7.505 4.428 1.00 92.00 105 LEU A N 1
ATOM 849 C CA . LEU A 1 105 ? -6.882 6.276 4.154 1.00 92.00 105 LEU A CA 1
ATOM 850 C C . LEU A 1 105 ? -7.778 5.057 4.358 1.00 92.00 105 LEU A C 1
ATOM 852 O O . LEU A 1 105 ? -8.660 5.036 5.209 1.00 92.00 105 LEU A O 1
ATOM 856 N N . THR A 1 106 ? -7.502 3.999 3.604 1.00 91.44 106 THR A N 1
ATOM 857 C CA . THR A 1 106 ? -8.169 2.708 3.804 1.00 91.44 106 THR A CA 1
ATOM 858 C C . THR A 1 106 ? -7.714 2.049 5.103 1.00 91.44 106 THR A C 1
ATOM 860 O O . THR A 1 106 ? -6.568 2.218 5.541 1.00 91.44 106 THR A O 1
ATOM 863 N N . ARG A 1 107 ? -8.574 1.202 5.674 1.00 92.44 107 ARG A N 1
ATOM 864 C CA . ARG A 1 107 ? -8.275 0.358 6.831 1.00 92.44 107 ARG A CA 1
ATOM 865 C C . ARG A 1 107 ? -6.957 -0.375 6.632 1.00 92.44 107 ARG A C 1
ATOM 867 O O . ARG A 1 107 ? -6.088 -0.338 7.501 1.00 92.44 107 ARG A O 1
ATOM 874 N N . ARG A 1 108 ? -6.763 -0.994 5.463 1.00 90.62 108 ARG A N 1
ATOM 875 C CA . ARG A 1 108 ? -5.510 -1.680 5.134 1.00 90.62 108 ARG A CA 1
ATOM 876 C C . ARG A 1 108 ? -4.287 -0.763 5.214 1.00 90.62 108 ARG A C 1
ATOM 878 O O . ARG A 1 108 ? -3.252 -1.186 5.727 1.00 90.62 108 ARG A O 1
ATOM 885 N N . GLN A 1 109 ? -4.372 0.466 4.702 1.00 91.19 109 GLN A N 1
ATOM 886 C CA . GLN A 1 109 ? -3.261 1.427 4.742 1.00 91.19 109 GLN A CA 1
ATOM 887 C C . GLN A 1 109 ? -2.927 1.902 6.157 1.00 91.19 109 GLN A C 1
ATOM 889 O O . GLN A 1 109 ? -1.750 2.190 6.404 1.00 91.19 109 GLN A O 1
ATOM 894 N N . ILE A 1 110 ? -3.934 1.998 7.029 1.00 93.19 110 ILE A N 1
ATOM 895 C CA . ILE A 1 110 ? -3.786 2.340 8.448 1.00 93.19 110 ILE A CA 1
ATOM 896 C C . ILE A 1 110 ? -3.122 1.174 9.180 1.00 93.19 110 ILE A C 1
ATOM 898 O O . ILE A 1 110 ? -2.021 1.342 9.691 1.00 93.19 110 ILE A O 1
ATOM 902 N N . VAL A 1 111 ? -3.698 -0.033 9.118 1.00 92.00 111 VAL A N 1
ATOM 903 C CA . VAL A 1 111 ? -3.140 -1.235 9.772 1.00 92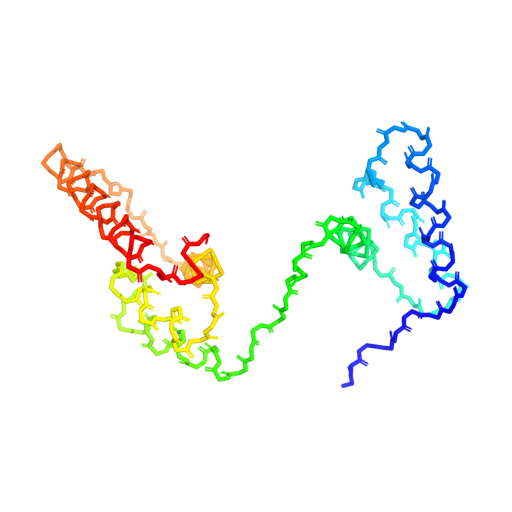.00 111 VAL A CA 1
ATOM 904 C C . VAL A 1 111 ? -1.691 -1.478 9.345 1.00 92.00 111 VAL A C 1
ATOM 906 O O . VAL A 1 111 ? -0.815 -1.624 10.188 1.00 92.00 111 VAL A O 1
ATOM 909 N N . SER A 1 112 ? -1.402 -1.406 8.040 1.00 91.38 112 SER A N 1
ATOM 910 C CA . SER A 1 112 ? -0.030 -1.584 7.536 1.00 91.38 112 SER A CA 1
ATOM 911 C C . SER A 1 112 ? 0.946 -0.509 8.031 1.00 91.38 112 SER A C 1
ATOM 913 O O . SER A 1 112 ? 2.144 -0.768 8.110 1.00 91.38 112 SER A O 1
ATOM 915 N N . TRP A 1 113 ? 0.471 0.708 8.315 1.00 93.50 113 TRP A N 1
ATOM 916 C CA . TRP A 1 113 ? 1.314 1.763 8.876 1.00 93.50 113 TRP A CA 1
ATOM 917 C C . TRP A 1 113 ? 1.617 1.492 10.356 1.00 93.50 113 TRP A C 1
ATOM 919 O O . TRP A 1 113 ? 2.783 1.551 10.734 1.00 93.50 113 TRP A O 1
ATOM 929 N N . PHE A 1 114 ? 0.617 1.095 11.151 1.00 94.06 114 PHE A N 1
ATOM 930 C CA . PHE A 1 114 ? 0.812 0.716 12.557 1.00 94.06 114 PHE A CA 1
ATOM 931 C C . PHE A 1 114 ? 1.746 -0.495 12.696 1.00 94.06 114 PHE A C 1
ATOM 933 O O . PHE A 1 114 ? 2.667 -0.469 13.509 1.00 94.06 114 PHE A O 1
ATOM 940 N N . ASP A 1 115 ? 1.572 -1.525 11.860 1.00 89.81 115 ASP A N 1
ATOM 941 C CA . ASP A 1 115 ? 2.452 -2.702 11.829 1.00 89.81 115 ASP A CA 1
ATOM 942 C C . ASP A 1 115 ? 3.908 -2.318 11.529 1.00 89.81 115 ASP A C 1
ATOM 944 O O . ASP A 1 115 ? 4.834 -2.818 12.166 1.00 89.81 115 ASP A O 1
ATOM 948 N N . TYR A 1 116 ? 4.114 -1.405 10.574 1.00 90.31 116 TYR A N 1
ATOM 949 C CA . TYR A 1 116 ? 5.443 -0.899 10.240 1.00 90.31 116 TYR A CA 1
ATOM 950 C C . TYR A 1 116 ? 6.077 -0.133 11.408 1.00 90.31 116 TYR A C 1
ATOM 952 O O . TYR A 1 116 ? 7.253 -0.348 11.693 1.00 90.31 116 TYR A O 1
ATOM 960 N N . GLN A 1 117 ? 5.317 0.727 12.097 1.00 90.56 117 GLN A N 1
ATOM 961 C CA . GLN A 1 117 ? 5.833 1.466 13.253 1.00 90.56 117 GLN A CA 1
ATOM 962 C C . GLN A 1 117 ? 6.178 0.541 14.422 1.00 90.56 117 GLN A C 1
ATOM 964 O O . GLN A 1 117 ? 7.254 0.680 14.994 1.00 90.56 117 GLN A O 1
ATOM 969 N N . ARG A 1 118 ? 5.334 -0.452 14.738 1.00 89.81 118 ARG A N 1
ATOM 970 C CA . ARG A 1 118 ? 5.651 -1.435 15.789 1.00 89.81 118 ARG A CA 1
ATOM 971 C C . ARG A 1 118 ? 6.906 -2.231 15.457 1.00 89.81 118 ARG A C 1
ATOM 973 O O . ARG A 1 118 ? 7.799 -2.314 16.288 1.00 89.81 118 ARG A O 1
ATOM 980 N N . LYS A 1 119 ? 7.024 -2.727 14.223 1.00 84.25 119 LYS A N 1
ATOM 981 C CA . LYS A 1 119 ? 8.229 -3.442 13.792 1.00 84.25 119 LYS A CA 1
ATOM 982 C C . LYS A 1 119 ? 9.485 -2.568 13.884 1.00 84.25 119 LYS A C 1
ATOM 984 O O . LYS A 1 119 ? 10.534 -3.038 14.300 1.00 84.25 119 LYS A O 1
ATOM 989 N N . LYS A 1 120 ? 9.378 -1.285 13.530 1.00 83.94 120 LYS A N 1
ATOM 990 C CA . LYS A 1 120 ? 10.482 -0.328 13.672 1.00 83.94 120 LYS A CA 1
ATOM 991 C C . LYS A 1 120 ? 10.932 -0.176 15.135 1.00 83.94 120 LYS A C 1
ATOM 993 O O . LYS A 1 120 ? 12.117 0.033 15.356 1.00 83.94 120 LYS A O 1
ATOM 998 N N . LEU A 1 121 ? 10.016 -0.281 16.102 1.00 80.88 121 LEU A N 1
ATOM 999 C CA . LEU A 1 121 ? 10.350 -0.298 17.532 1.00 80.88 121 LEU A CA 1
ATOM 1000 C C . LEU A 1 121 ? 10.972 -1.630 17.978 1.00 80.88 121 LEU A C 1
ATOM 1002 O O . LEU A 1 121 ? 11.825 -1.627 18.853 1.00 80.88 121 LEU A O 1
ATOM 1006 N N . GLU A 1 122 ? 10.565 -2.760 17.395 1.00 74.31 122 GLU A N 1
ATOM 1007 C CA . GLU A 1 122 ? 11.150 -4.082 17.687 1.00 74.31 122 GLU A CA 1
ATOM 1008 C C . GLU A 1 122 ? 12.576 -4.232 17.138 1.00 74.31 122 GLU A C 1
ATOM 1010 O O . GLU A 1 122 ? 13.406 -4.902 17.748 1.00 74.31 122 GLU A O 1
ATOM 1015 N N . ASP A 1 123 ? 12.866 -3.604 15.995 1.00 69.00 123 ASP A N 1
ATOM 1016 C CA . ASP A 1 123 ? 14.187 -3.621 15.358 1.00 69.00 123 ASP A CA 1
ATOM 1017 C C . ASP A 1 123 ? 15.224 -2.729 16.107 1.00 69.00 123 ASP A C 1
ATOM 1019 O O . ASP A 1 123 ? 16.394 -2.698 15.714 1.00 69.00 123 ASP A O 1
ATOM 1023 N N . GLU A 1 124 ? 14.845 -2.027 17.191 1.00 68.25 124 GLU A N 1
ATOM 1024 C CA . GLU A 1 124 ? 15.784 -1.321 18.085 1.00 68.25 124 GLU A CA 1
ATOM 1025 C C . GLU A 1 124 ? 16.646 -2.329 18.883 1.00 68.25 124 GLU A C 1
ATOM 1027 O O . GLU A 1 124 ? 16.123 -3.157 19.640 1.00 68.25 124 GLU A O 1
ATOM 1032 N N . PRO A 1 125 ? 17.985 -2.283 18.753 1.00 57.19 125 PRO A N 1
ATOM 1033 C CA . PRO A 1 125 ? 18.871 -3.264 19.368 1.00 57.19 125 PRO A CA 1
ATOM 1034 C C . PRO A 1 125 ? 18.860 -3.152 20.900 1.00 57.19 125 PRO A C 1
ATOM 1036 O O . PRO A 1 125 ? 19.329 -2.167 21.462 1.00 57.19 125 PRO A O 1
ATOM 1039 N N . GLY A 1 126 ? 18.396 -4.206 21.581 1.00 60.97 126 GLY A N 1
ATOM 1040 C CA . GLY A 1 126 ? 18.492 -4.338 23.043 1.00 60.97 126 GLY A CA 1
ATOM 1041 C C . GLY A 1 126 ? 17.203 -4.736 23.764 1.00 60.97 126 GLY A C 1
ATOM 1042 O O . GLY A 1 126 ? 17.251 -5.009 24.962 1.00 60.97 126 GLY A O 1
ATOM 1043 N N . VAL A 1 127 ? 16.067 -4.826 23.067 1.00 55.72 127 VAL A N 1
ATOM 1044 C CA . VAL A 1 127 ? 14.797 -5.254 23.670 1.00 55.72 127 VAL A CA 1
ATOM 1045 C C . VAL A 1 127 ? 14.671 -6.781 23.604 1.00 55.72 127 VAL A C 1
ATOM 1047 O O . VAL A 1 127 ? 14.322 -7.353 22.574 1.00 55.72 127 VAL A O 1
ATOM 1050 N N . TYR A 1 128 ? 14.954 -7.468 24.715 1.00 52.16 128 TYR A N 1
ATOM 1051 C CA . TYR A 1 128 ? 14.542 -8.864 24.888 1.00 52.16 128 TYR A CA 1
ATOM 1052 C C . TYR A 1 128 ? 13.027 -8.903 25.102 1.00 52.16 128 TYR A C 1
ATOM 1054 O O . TYR A 1 128 ? 12.534 -8.573 26.179 1.00 52.16 128 TYR A O 1
ATOM 1062 N N . VAL A 1 129 ? 12.281 -9.311 24.076 1.00 55.69 129 VAL A N 1
ATOM 1063 C CA . VAL A 1 129 ? 10.860 -9.635 24.225 1.00 55.69 129 VAL A CA 1
ATOM 1064 C C . VAL A 1 129 ? 10.774 -11.064 24.763 1.00 55.69 129 VAL A C 1
ATOM 1066 O O . VAL A 1 129 ? 10.930 -12.030 24.013 1.00 55.69 129 VAL A O 1
ATOM 1069 N N . GLU A 1 130 ? 10.580 -11.205 26.077 1.00 56.03 130 GLU A N 1
ATOM 1070 C CA . GLU A 1 130 ? 10.228 -12.481 26.710 1.00 56.03 130 GLU A CA 1
ATOM 1071 C C . GLU A 1 130 ? 9.033 -13.077 25.946 1.00 56.03 130 GLU A C 1
ATOM 1073 O O . GLU A 1 130 ? 8.025 -12.397 25.727 1.00 56.03 130 GLU A O 1
ATOM 1078 N N . ARG A 1 131 ? 9.147 -14.323 25.471 1.00 47.19 131 ARG A N 1
ATOM 1079 C CA . ARG A 1 131 ? 8.094 -14.956 24.667 1.00 47.19 131 ARG A CA 1
ATOM 1080 C C . ARG A 1 131 ? 6.874 -15.206 25.559 1.00 47.19 131 ARG A C 1
ATOM 1082 O O . ARG A 1 131 ? 6.789 -16.232 26.225 1.00 47.19 131 ARG A O 1
ATOM 1089 N N . TYR A 1 132 ? 5.942 -14.259 25.565 1.00 63.31 132 TYR A N 1
ATOM 1090 C CA . TYR A 1 132 ? 4.676 -14.360 26.280 1.00 63.31 132 TYR A CA 1
ATOM 1091 C C . TYR A 1 132 ? 3.820 -15.480 25.676 1.00 63.31 132 TYR A C 1
ATOM 1093 O O . TYR A 1 132 ? 3.468 -15.448 24.494 1.00 63.31 132 TYR A O 1
ATOM 1101 N N . TYR A 1 133 ? 3.511 -16.485 26.494 1.00 64.38 133 TYR A N 1
ATOM 1102 C CA . TYR A 1 133 ? 2.553 -17.536 26.173 1.00 64.38 133 TYR A CA 1
ATOM 1103 C C . TYR A 1 133 ? 1.239 -17.204 26.889 1.00 64.38 133 TYR A C 1
ATOM 1105 O O . TYR A 1 133 ? 1.180 -17.354 28.110 1.00 64.38 133 TYR A O 1
ATOM 1113 N N . PRO A 1 134 ? 0.210 -16.726 26.169 1.00 73.44 134 PRO A N 1
ATOM 1114 C CA . PRO A 1 134 ? -1.068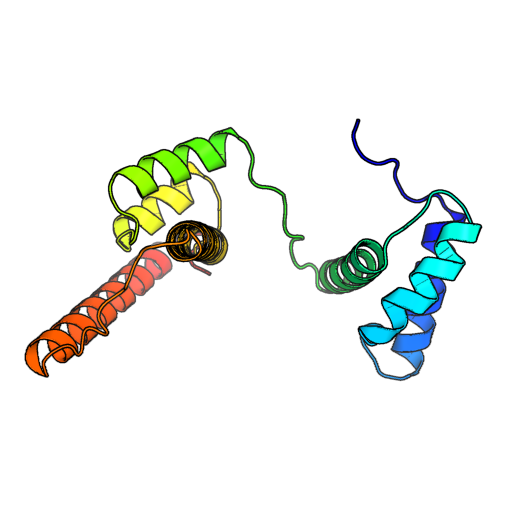 -16.399 26.781 1.00 73.44 134 PRO A CA 1
ATOM 1115 C C . PRO A 1 134 ? -1.747 -17.658 27.323 1.00 73.44 134 PRO A C 1
ATOM 1117 O O . PRO A 1 134 ? -1.661 -18.736 26.731 1.00 73.44 134 PRO A O 1
ATOM 1120 N N . THR A 1 135 ? -2.442 -17.507 28.443 1.00 85.44 135 THR A N 1
ATOM 1121 C CA . THR A 1 135 ? -3.286 -18.549 29.037 1.00 85.44 135 THR A CA 1
ATOM 1122 C C . THR A 1 135 ? -4.527 -18.826 28.181 1.00 85.44 135 THR A C 1
ATOM 1124 O O . THR A 1 135 ? -4.932 -17.997 27.368 1.00 85.44 135 THR A O 1
ATOM 1127 N N . ASP A 1 136 ? -5.186 -19.971 28.384 1.00 80.19 136 ASP A N 1
ATOM 1128 C CA . ASP A 1 136 ? -6.423 -20.317 27.660 1.00 80.19 136 ASP A CA 1
ATOM 1129 C C . ASP A 1 136 ? -7.547 -19.282 27.859 1.00 80.19 136 ASP A C 1
ATOM 1131 O O . ASP A 1 136 ? -8.357 -19.062 26.957 1.00 80.19 136 ASP A O 1
ATOM 1135 N N . GLU A 1 137 ? -7.604 -18.642 29.031 1.00 76.88 137 GLU A N 1
ATOM 1136 C CA . GLU A 1 137 ? -8.537 -17.549 29.337 1.00 76.88 137 GLU A CA 1
ATOM 1137 C C . GLU A 1 137 ? -8.209 -16.311 28.486 1.00 76.88 137 GLU A C 1
ATOM 1139 O O . GLU A 1 137 ? -9.072 -15.787 27.784 1.00 76.88 137 GLU A O 1
ATOM 1144 N N . GLU A 1 138 ? -6.935 -15.906 28.449 1.00 78.12 138 GLU A N 1
ATOM 1145 C CA . GLU A 1 138 ? -6.467 -14.770 27.646 1.00 78.12 138 GLU A CA 1
ATOM 1146 C C . GLU A 1 138 ? -6.635 -15.032 26.142 1.00 78.12 138 GLU A C 1
ATOM 1148 O O . GLU A 1 138 ? -6.998 -14.125 25.395 1.00 78.12 138 GLU A O 1
ATOM 1153 N N . VAL A 1 139 ? -6.458 -16.276 25.682 1.00 74.88 139 VAL A N 1
ATOM 1154 C CA . VAL A 1 139 ? -6.743 -16.682 24.295 1.00 74.88 139 VAL A CA 1
ATOM 1155 C C . VAL A 1 139 ? -8.236 -16.550 23.975 1.00 74.88 139 VAL A C 1
ATOM 1157 O O . VAL A 1 139 ? -8.592 -16.043 22.905 1.00 74.88 139 VAL A O 1
ATOM 1160 N N . LYS A 1 140 ? -9.129 -16.967 24.882 1.00 77.38 140 LYS A N 1
ATOM 1161 C CA . LYS A 1 140 ? -10.584 -16.784 24.715 1.00 77.38 140 LYS A CA 1
ATOM 1162 C C . LYS A 1 140 ? -10.962 -15.308 24.691 1.00 77.38 140 LYS A C 1
ATOM 1164 O O . LYS A 1 140 ? -11.757 -14.912 23.839 1.00 77.38 140 LYS A O 1
ATOM 1169 N N . ASP A 1 141 ? -10.360 -14.493 25.549 1.00 81.81 141 ASP A N 1
ATOM 1170 C CA . ASP A 1 141 ? -10.574 -13.046 25.578 1.00 81.81 141 ASP A CA 1
ATOM 1171 C C . ASP A 1 141 ? -10.087 -12.375 24.291 1.00 81.81 141 ASP A C 1
ATOM 1173 O O . ASP A 1 141 ? -10.794 -11.543 23.716 1.00 81.81 141 ASP A O 1
ATOM 1177 N N . MET A 1 142 ? -8.924 -12.778 23.769 1.00 79.50 142 MET A N 1
ATOM 1178 C CA . MET A 1 142 ? -8.440 -12.340 22.456 1.00 79.50 142 MET A CA 1
ATOM 1179 C C . MET A 1 142 ? -9.425 -12.720 21.343 1.00 79.50 142 MET A C 1
ATOM 1181 O O . MET A 1 142 ? -9.748 -11.884 20.496 1.00 79.50 142 MET A O 1
ATOM 1185 N N . ALA A 1 143 ? -9.957 -13.947 21.355 1.00 79.19 143 ALA A N 1
ATOM 1186 C CA . ALA A 1 143 ? -10.951 -14.399 20.381 1.00 79.19 143 ALA A CA 1
ATOM 1187 C C . ALA A 1 143 ? -12.283 -13.634 20.507 1.00 79.19 143 ALA A C 1
ATOM 1189 O O . ALA A 1 143 ? -12.886 -13.260 19.498 1.00 79.19 143 ALA A O 1
ATOM 1190 N N . ALA A 1 144 ? -12.732 -13.343 21.729 1.00 83.00 144 ALA A N 1
ATOM 1191 C CA . ALA A 1 144 ? -13.916 -12.530 21.988 1.00 83.00 144 ALA A CA 1
ATOM 1192 C C . ALA A 1 144 ? -13.732 -11.097 21.466 1.00 83.00 144 ALA A C 1
ATOM 1194 O O . ALA A 1 144 ? -14.595 -10.596 20.740 1.00 83.00 144 ALA A O 1
ATOM 1195 N N . ARG A 1 145 ? -12.581 -10.469 21.740 1.00 81.44 145 ARG A N 1
ATOM 1196 C CA . ARG A 1 145 ? -12.209 -9.148 21.200 1.00 81.44 145 ARG A CA 1
ATOM 1197 C C . ARG A 1 145 ? -12.164 -9.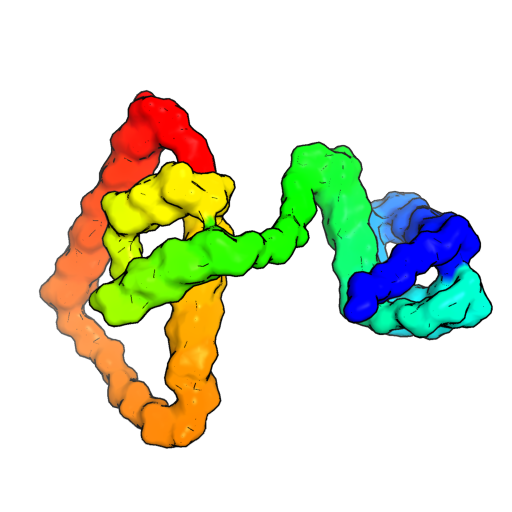156 19.671 1.00 81.44 145 ARG A C 1
ATOM 1199 O O . ARG A 1 145 ? -12.694 -8.242 19.043 1.00 81.44 145 ARG A O 1
ATOM 1206 N N . ALA A 1 146 ? -11.623 -10.208 19.053 1.00 81.88 146 ALA A N 1
ATOM 1207 C CA . ALA A 1 146 ? -11.611 -10.363 17.596 1.00 81.88 146 ALA A CA 1
ATOM 1208 C C . ALA A 1 146 ? -13.028 -10.497 17.003 1.00 81.88 146 ALA A C 1
ATOM 1210 O O . ALA A 1 146 ? -13.340 -9.874 15.984 1.00 81.88 146 ALA A O 1
ATOM 1211 N N . ASN A 1 147 ? -13.915 -11.251 17.658 1.00 84.44 147 ASN A N 1
ATOM 1212 C CA . ASN A 1 147 ? -15.318 -11.382 17.254 1.00 84.44 147 ASN A CA 1
ATOM 1213 C C . ASN A 1 147 ? -16.081 -10.053 17.369 1.00 84.44 147 ASN A C 1
ATOM 1215 O O . ASN A 1 147 ? -16.840 -9.696 16.463 1.00 84.44 147 ASN A O 1
ATOM 1219 N N . GLN A 1 148 ? -15.850 -9.297 18.446 1.00 86.38 148 GLN A N 1
ATOM 1220 C CA . GLN A 1 148 ? -16.413 -7.957 18.635 1.00 86.38 148 GLN A CA 1
ATOM 1221 C C . GLN A 1 148 ? -15.907 -6.988 17.561 1.00 86.38 148 GLN A C 1
ATOM 1223 O O . GLN A 1 148 ? -16.709 -6.322 16.906 1.00 86.38 148 GLN A O 1
ATOM 1228 N N . ALA A 1 149 ? -14.601 -6.990 17.287 1.00 87.19 149 ALA A N 1
ATOM 1229 C CA . ALA A 1 149 ? -14.008 -6.202 16.213 1.00 87.19 149 ALA A CA 1
ATOM 1230 C C . 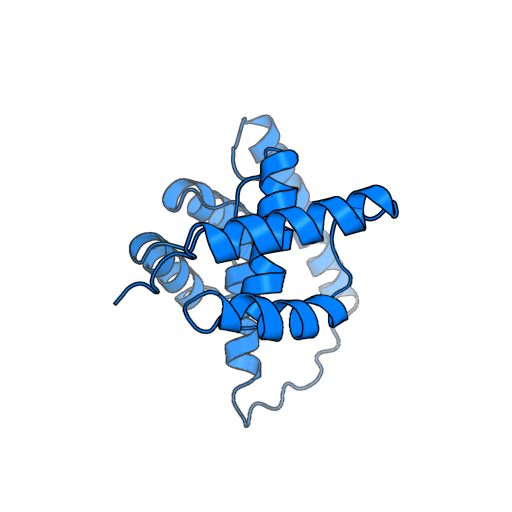ALA A 1 149 ? -14.638 -6.533 14.846 1.00 87.19 149 ALA A C 1
ATOM 1232 O O . ALA A 1 149 ? -14.978 -5.642 14.064 1.00 87.19 149 ALA A O 1
ATOM 1233 N N . ALA A 1 150 ? -14.859 -7.819 14.553 1.00 87.81 150 ALA A N 1
ATOM 1234 C CA . ALA A 1 150 ? -15.522 -8.252 13.326 1.00 87.81 150 ALA A CA 1
ATOM 1235 C C . ALA A 1 150 ? -16.993 -7.801 13.247 1.00 87.81 150 ALA A C 1
ATOM 1237 O O . ALA A 1 150 ? -17.486 -7.501 12.156 1.00 87.81 150 ALA A O 1
ATOM 1238 N N . ALA A 1 151 ? -17.709 -7.748 14.374 1.00 90.81 151 ALA A N 1
ATOM 1239 C CA . ALA A 1 151 ? -19.061 -7.195 14.434 1.00 90.81 151 ALA A CA 1
ATOM 1240 C C . ALA A 1 151 ? -19.064 -5.692 14.116 1.00 90.81 151 ALA A C 1
ATOM 1242 O O . ALA A 1 151 ? -19.780 -5.280 13.205 1.00 90.81 151 ALA A O 1
ATOM 1243 N N . GLN A 1 152 ? -18.183 -4.914 14.746 1.00 92.06 152 GLN A N 1
ATOM 1244 C CA . GLN A 1 152 ? -18.071 -3.466 14.528 1.00 92.06 152 GLN A CA 1
ATOM 1245 C C . GLN A 1 152 ? -17.784 -3.116 13.058 1.00 92.06 152 GLN A C 1
ATOM 1247 O O . GLN A 1 152 ? -18.430 -2.242 12.482 1.00 92.06 152 GLN A O 1
ATOM 1252 N N . TRP A 1 153 ? -16.896 -3.859 12.386 1.00 92.81 153 TRP A N 1
ATOM 1253 C CA . TRP A 1 153 ? -16.656 -3.661 10.949 1.00 92.81 153 TRP A CA 1
ATOM 1254 C C . TRP A 1 153 ? -17.850 -4.030 10.065 1.00 92.81 153 TRP A C 1
ATOM 1256 O O . TRP A 1 153 ? -18.033 -3.426 9.005 1.00 92.81 153 TRP A O 1
ATOM 1266 N N . ARG A 1 154 ? -18.647 -5.036 10.450 1.00 91.56 154 ARG A N 1
ATOM 1267 C CA . ARG A 1 154 ? -19.883 -5.381 9.728 1.00 91.56 154 ARG A CA 1
ATOM 1268 C C . ARG A 1 154 ? -20.917 -4.271 9.867 1.00 91.56 154 ARG A C 1
ATOM 1270 O O . ARG A 1 154 ? -21.547 -3.925 8.871 1.00 91.56 154 ARG A O 1
ATOM 1277 N N . GLU A 1 155 ? -21.059 -3.701 11.058 1.00 92.06 155 GLU A N 1
ATOM 1278 C CA . GLU A 1 155 ? -21.960 -2.574 11.306 1.00 92.06 155 GLU A CA 1
ATOM 1279 C C . GLU A 1 155 ? -21.529 -1.325 10.540 1.00 92.06 155 GLU A C 1
ATOM 1281 O O . GLU A 1 155 ? -22.344 -0.747 9.824 1.00 92.06 155 GLU A O 1
ATOM 1286 N N . TYR A 1 156 ? -20.241 -0.976 10.578 1.00 92.19 156 TYR A N 1
ATOM 1287 C CA . TYR A 1 156 ? -19.699 0.148 9.812 1.00 92.19 156 TYR A CA 1
ATOM 1288 C C . TYR A 1 156 ? -19.961 0.005 8.305 1.00 92.19 156 TYR A C 1
ATOM 1290 O O . TYR A 1 156 ? -20.441 0.937 7.659 1.00 92.19 156 TYR A O 1
ATOM 1298 N N . ARG A 1 157 ? -19.739 -1.193 7.744 1.00 92.56 157 ARG A N 1
ATOM 1299 C CA . ARG A 1 157 ? -20.055 -1.486 6.335 1.00 92.56 157 ARG A CA 1
ATOM 1300 C C . ARG A 1 157 ? -21.551 -1.401 6.041 1.00 92.56 157 ARG A C 1
ATOM 1302 O O . ARG A 1 157 ? -21.934 -0.838 5.020 1.00 92.56 157 ARG A O 1
ATOM 1309 N N . LYS A 1 158 ? -22.400 -1.925 6.931 1.00 92.31 158 LYS A N 1
ATOM 1310 C CA . LYS A 1 158 ? -23.864 -1.833 6.804 1.00 92.31 158 LYS A CA 1
ATOM 1311 C C . LYS A 1 158 ? -24.345 -0.377 6.825 1.00 92.31 158 LYS A C 1
ATOM 1313 O O . LYS A 1 158 ? -25.300 -0.056 6.129 1.00 92.31 158 LYS A O 1
ATOM 1318 N N . ALA A 1 159 ? -23.664 0.493 7.569 1.00 92.12 159 ALA A N 1
ATOM 1319 C CA . ALA A 1 159 ? -23.923 1.930 7.618 1.00 92.12 159 ALA A CA 1
ATOM 1320 C C . ALA A 1 159 ? -23.356 2.715 6.412 1.00 92.12 159 ALA A C 1
ATOM 1322 O O . ALA A 1 159 ? -23.456 3.939 6.383 1.00 92.12 159 ALA A O 1
ATOM 1323 N N . GLY A 1 160 ? -22.767 2.043 5.415 1.00 90.00 160 GLY A N 1
ATOM 1324 C CA . GLY A 1 160 ? -22.207 2.691 4.223 1.00 90.00 160 GLY A CA 1
ATOM 1325 C C . GLY A 1 160 ? -20.805 3.279 4.417 1.00 90.00 160 GLY A C 1
ATOM 1326 O O . GLY A 1 160 ? -20.372 4.103 3.610 1.00 90.00 160 GLY A O 1
ATOM 1327 N N . GLY A 1 161 ? -20.092 2.866 5.468 1.00 87.94 161 GLY A N 1
ATOM 1328 C CA . GLY A 1 161 ? -18.718 3.279 5.732 1.00 87.94 161 GLY A CA 1
ATOM 1329 C C . GLY A 1 161 ? -17.767 2.933 4.581 1.00 87.94 161 GLY A C 1
ATOM 1330 O O . GLY A 1 161 ? -17.690 1.779 4.152 1.00 87.94 161 GLY A O 1
ATOM 1331 N N . LYS A 1 162 ? -17.046 3.940 4.078 1.00 87.75 162 LYS A N 1
ATOM 1332 C CA . LYS A 1 162 ? -16.037 3.803 3.012 1.00 87.75 162 LYS A CA 1
ATOM 1333 C C . LYS A 1 162 ? -14.661 3.512 3.611 1.00 87.75 162 LYS A C 1
ATOM 1335 O O . LYS A 1 162 ? -14.435 3.815 4.773 1.00 87.75 162 LYS A O 1
ATOM 1340 N N . GLY A 1 163 ? -13.740 2.946 2.832 1.00 81.56 163 GLY A N 1
ATOM 1341 C CA . GLY A 1 163 ? -12.372 2.694 3.296 1.00 81.56 163 GLY A CA 1
ATOM 1342 C C . GLY A 1 163 ? -12.249 1.514 4.263 1.00 81.56 163 GLY A C 1
ATOM 1343 O O . GLY A 1 163 ? -11.208 1.357 4.889 1.00 81.56 163 GLY A O 1
ATOM 1344 N N . ALA A 1 164 ? -13.292 0.691 4.416 1.00 81.31 164 ALA A N 1
ATOM 1345 C CA . ALA A 1 164 ? -13.302 -0.469 5.313 1.00 81.31 164 ALA A CA 1
ATOM 1346 C C . ALA A 1 164 ? -12.560 -1.702 4.751 1.00 81.31 164 ALA A C 1
ATOM 1348 O O . ALA A 1 164 ? -12.464 -2.722 5.447 1.00 81.31 164 ALA A O 1
ATOM 1349 N N . GLU A 1 165 ? -12.116 -1.626 3.492 1.00 77.31 165 GLU A N 1
ATOM 1350 C CA . GLU A 1 165 ? -11.407 -2.674 2.742 1.00 77.31 165 GLU A CA 1
ATOM 1351 C C . GLU A 1 165 ? -9.945 -2.938 3.147 1.00 77.31 165 GLU A C 1
ATOM 1353 O O . GLU A 1 165 ? -9.265 -2.061 3.737 1.00 77.31 165 GLU A O 1
#

Organism: Armillaria tabescens (NCBI:txid1929756)